Protein AF-A0A5D4GWQ6-F1 (afdb_monomer_lite)

Structure (mmCIF, N/CA/C/O backbone):
data_AF-A0A5D4GWQ6-F1
#
_entry.id   AF-A0A5D4GWQ6-F1
#
loop_
_atom_site.group_PDB
_atom_site.id
_atom_site.type_symbol
_atom_site.label_atom_id
_atom_site.label_alt_id
_atom_site.label_comp_id
_atom_site.label_asym_id
_atom_site.label_entity_id
_atom_site.label_seq_id
_atom_site.pdbx_PDB_ins_code
_atom_site.Cartn_x
_atom_site.Cartn_y
_atom_site.Cartn_z
_atom_site.occupancy
_atom_site.B_iso_or_equiv
_atom_site.auth_seq_id
_atom_site.auth_comp_id
_atom_site.auth_asym_id
_atom_site.auth_atom_id
_atom_site.pdbx_PDB_model_num
ATOM 1 N N . MET A 1 1 ? 19.859 -8.245 -35.240 1.00 48.62 1 MET A N 1
ATOM 2 C CA . MET A 1 1 ? 20.428 -7.071 -34.545 1.00 48.62 1 MET A CA 1
ATOM 3 C C . MET A 1 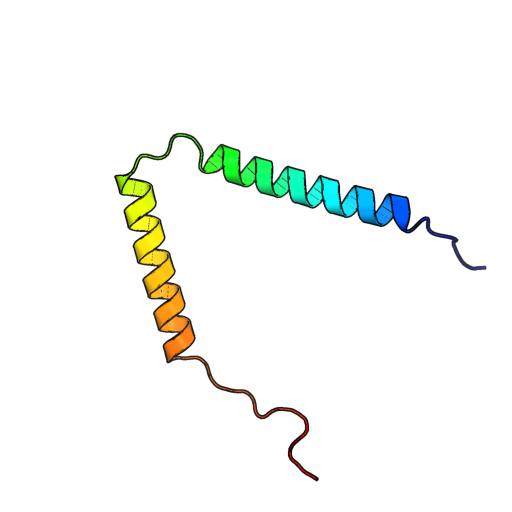1 ? 19.645 -6.919 -33.250 1.00 48.62 1 MET A C 1
ATOM 5 O O . MET A 1 1 ? 18.453 -6.668 -33.323 1.00 48.62 1 MET A O 1
ATOM 9 N N . GLY A 1 2 ? 20.236 -7.268 -32.105 1.00 72.25 2 GLY A N 1
ATOM 10 C CA . GLY A 1 2 ? 19.529 -7.306 -30.819 1.00 72.25 2 GLY A CA 1
ATOM 11 C C . GLY A 1 2 ? 19.737 -6.010 -30.048 1.00 72.25 2 GLY A C 1
ATOM 12 O O . GLY A 1 2 ? 20.870 -5.551 -29.925 1.00 72.25 2 GLY A O 1
ATOM 13 N N . GLU A 1 3 ? 18.660 -5.418 -29.546 1.00 81.19 3 GLU A N 1
ATOM 14 C CA . GLU A 1 3 ? 18.736 -4.210 -28.731 1.00 81.19 3 GLU A CA 1
ATOM 15 C C . GLU A 1 3 ? 19.230 -4.566 -27.320 1.00 81.19 3 GLU A C 1
ATOM 17 O O . GLU A 1 3 ? 18.599 -5.331 -26.587 1.00 81.19 3 GLU A O 1
ATOM 22 N N . ILE A 1 4 ? 20.404 -4.053 -26.944 1.00 84.19 4 ILE A N 1
ATOM 23 C CA . ILE A 1 4 ? 21.004 -4.304 -25.629 1.00 84.19 4 ILE A CA 1
ATOM 24 C C . ILE A 1 4 ? 20.301 -3.410 -24.605 1.00 84.19 4 ILE A C 1
ATOM 26 O O . ILE A 1 4 ? 20.591 -2.219 -24.486 1.00 84.19 4 ILE A O 1
ATOM 30 N N . VAL A 1 5 ? 19.375 -3.986 -23.839 1.00 85.81 5 VAL A N 1
ATOM 31 C CA . VAL A 1 5 ? 18.666 -3.269 -22.772 1.00 85.81 5 VAL A CA 1
ATOM 32 C C . VAL A 1 5 ? 19.410 -3.347 -21.440 1.00 85.81 5 VAL A C 1
ATOM 34 O O . VAL A 1 5 ? 19.820 -4.408 -20.971 1.00 85.81 5 VAL A O 1
ATOM 37 N N . ASN A 1 6 ? 19.538 -2.204 -20.765 1.00 92.25 6 ASN A N 1
ATOM 38 C CA . ASN A 1 6 ? 20.140 -2.149 -19.438 1.00 92.25 6 ASN A CA 1
ATOM 39 C C . ASN A 1 6 ? 19.129 -2.574 -18.355 1.00 92.25 6 ASN A C 1
ATOM 41 O O . ASN A 1 6 ? 18.291 -1.785 -17.901 1.00 92.25 6 ASN A O 1
ATOM 45 N N . LEU A 1 7 ? 19.253 -3.819 -17.890 1.00 92.88 7 LEU A N 1
ATOM 46 C CA . LEU A 1 7 ? 18.373 -4.395 -16.869 1.00 92.88 7 LEU A CA 1
ATOM 47 C C . LEU A 1 7 ? 18.422 -3.655 -15.523 1.00 92.88 7 LEU A C 1
ATOM 49 O O . LEU A 1 7 ? 17.405 -3.590 -14.832 1.00 92.88 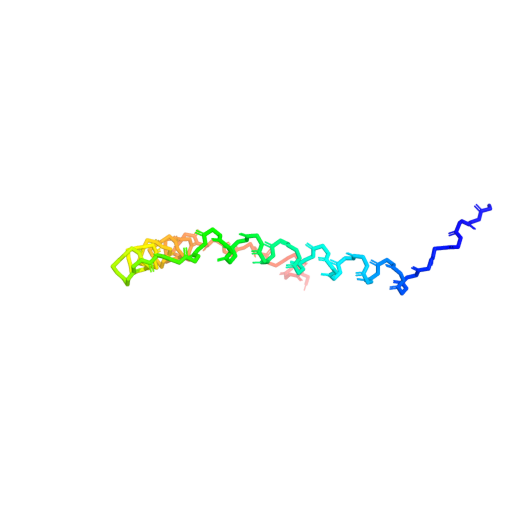7 LEU A O 1
ATOM 53 N N . ARG A 1 8 ? 19.559 -3.055 -15.141 1.00 95.00 8 ARG A N 1
ATOM 54 C CA . ARG A 1 8 ? 19.664 -2.262 -13.901 1.00 95.00 8 ARG A CA 1
ATOM 55 C C . ARG A 1 8 ? 18.748 -1.043 -13.967 1.00 95.00 8 ARG A C 1
ATOM 57 O O . ARG A 1 8 ? 18.018 -0.767 -13.015 1.00 95.00 8 ARG A O 1
ATOM 64 N N . MET A 1 9 ? 18.753 -0.336 -15.095 1.00 93.69 9 MET A N 1
ATOM 65 C CA . MET A 1 9 ? 17.886 0.826 -15.298 1.00 93.69 9 MET A CA 1
ATOM 66 C C . MET A 1 9 ? 16.413 0.427 -15.378 1.00 93.69 9 MET A C 1
ATOM 68 O O . MET A 1 9 ? 15.576 1.105 -14.781 1.00 93.69 9 MET A O 1
ATOM 72 N N . ALA A 1 10 ? 16.100 -0.693 -16.034 1.00 94.25 10 ALA A N 1
ATOM 73 C CA . ALA A 1 10 ? 14.741 -1.228 -16.086 1.00 94.25 10 ALA A CA 1
ATOM 74 C C . ALA A 1 10 ? 14.204 -1.575 -14.685 1.00 94.25 10 ALA A C 1
ATOM 76 O O . ALA A 1 10 ? 13.123 -1.123 -14.306 1.00 94.25 10 ALA A O 1
ATOM 77 N N . ARG A 1 11 ? 14.990 -2.291 -13.868 1.00 95.69 11 ARG A N 1
ATOM 78 C CA . ARG A 1 11 ? 14.627 -2.616 -12.476 1.00 95.69 11 ARG A CA 1
ATOM 79 C C . ARG A 1 11 ? 14.436 -1.360 -11.632 1.00 95.69 11 ARG A C 1
ATOM 81 O O . ARG A 1 11 ? 13.440 -1.255 -10.926 1.00 95.69 11 ARG A O 1
ATOM 88 N N . LYS A 1 12 ? 15.334 -0.376 -11.754 1.00 96.50 12 LYS A N 1
ATOM 89 C CA . LYS A 1 12 ? 15.221 0.897 -11.024 1.00 96.50 12 LYS A CA 1
ATOM 90 C C . LYS A 1 12 ? 13.956 1.666 -11.408 1.00 96.50 12 LYS A C 1
ATOM 92 O O . LYS A 1 12 ? 13.306 2.235 -10.542 1.00 96.50 12 LYS A O 1
ATOM 97 N N . ARG A 1 13 ? 13.591 1.692 -12.695 1.00 95.25 13 ARG A N 1
ATOM 98 C CA . ARG A 1 13 ? 12.330 2.301 -13.155 1.00 95.25 13 ARG A CA 1
ATOM 99 C C . ARG A 1 13 ? 11.118 1.582 -12.567 1.00 95.25 13 ARG A C 1
ATOM 101 O O . ARG A 1 13 ? 10.233 2.255 -12.056 1.00 95.25 13 ARG A O 1
ATOM 108 N N . LYS A 1 14 ? 11.115 0.243 -12.574 1.00 95.06 14 LYS A N 1
ATOM 109 C CA . LYS A 1 14 ? 10.040 -0.554 -11.966 1.00 95.06 14 LYS A CA 1
ATOM 110 C C . LYS A 1 14 ? 9.890 -0.261 -10.471 1.00 95.06 14 LYS A C 1
ATOM 112 O O . LYS A 1 14 ? 8.773 -0.023 -10.035 1.00 95.06 14 LYS A O 1
ATOM 117 N N . ALA A 1 15 ? 10.997 -0.234 -9.728 1.00 96.62 15 ALA A N 1
ATOM 118 C CA . ALA A 1 15 ? 10.989 0.069 -8.298 1.00 96.62 15 ALA A CA 1
ATOM 119 C C . ALA A 1 15 ? 10.401 1.461 -8.023 1.00 96.62 15 ALA A C 1
ATOM 121 O O . ALA A 1 15 ? 9.423 1.569 -7.297 1.00 96.62 15 ALA A O 1
ATOM 12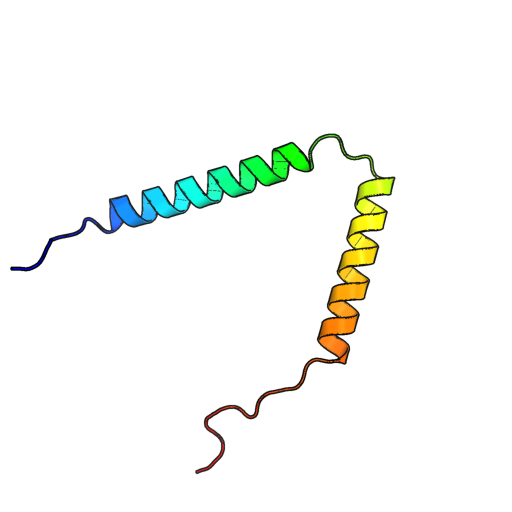2 N N . ARG A 1 16 ? 10.885 2.506 -8.714 1.00 96.00 16 ARG A N 1
ATOM 123 C CA . ARG A 1 16 ? 10.329 3.862 -8.553 1.00 96.00 16 ARG A CA 1
ATOM 124 C C . ARG A 1 16 ? 8.832 3.931 -8.854 1.00 96.00 16 ARG A C 1
ATOM 126 O O . ARG A 1 16 ? 8.095 4.562 -8.114 1.00 96.00 16 ARG A O 1
ATOM 133 N N . ALA A 1 17 ? 8.377 3.260 -9.911 1.00 95.62 17 ALA A N 1
ATOM 134 C CA . ALA A 1 17 ? 6.958 3.230 -10.252 1.00 95.62 17 ALA A CA 1
ATOM 135 C C . ALA A 1 17 ? 6.110 2.506 -9.188 1.00 95.62 1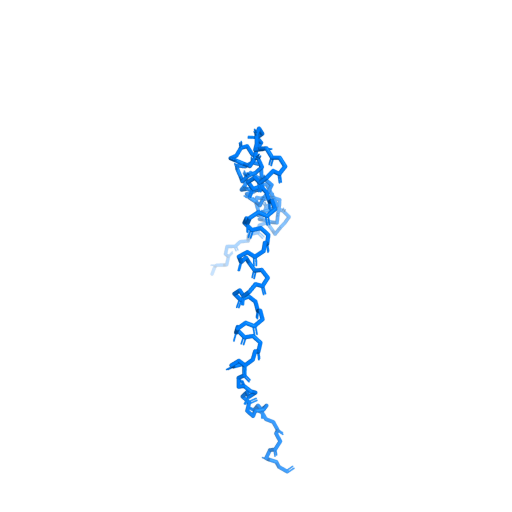7 ALA A C 1
ATOM 137 O O . ALA A 1 17 ? 4.952 2.858 -8.985 1.00 95.62 17 ALA A O 1
ATOM 138 N N . GLN A 1 18 ? 6.659 1.488 -8.517 1.00 94.94 18 GLN A N 1
ATOM 139 C CA . GLN A 1 18 ? 5.995 0.831 -7.386 1.00 94.94 18 GLN A CA 1
ATOM 140 C C . GLN A 1 18 ? 5.931 1.761 -6.171 1.00 94.94 18 GLN A C 1
ATOM 142 O O . GLN A 1 18 ? 4.862 1.900 -5.579 1.00 94.94 18 GLN A O 1
ATOM 147 N N . ASP A 1 19 ? 7.029 2.450 -5.860 1.00 94.81 19 ASP A N 1
ATOM 148 C CA . ASP A 1 19 ? 7.096 3.405 -4.750 1.00 94.81 19 ASP A CA 1
ATOM 149 C C . ASP A 1 19 ? 6.123 4.578 -4.953 1.00 94.81 19 ASP A C 1
ATOM 151 O O . ASP A 1 19 ? 5.420 4.975 -4.026 1.00 94.81 19 ASP A O 1
ATOM 155 N N . GLU A 1 20 ? 6.022 5.108 -6.176 1.00 94.38 20 GLU A N 1
ATOM 156 C CA . GLU A 1 20 ? 5.079 6.177 -6.530 1.00 94.38 20 GLU A CA 1
ATOM 157 C C . GLU A 1 20 ? 3.618 5.740 -6.367 1.00 94.38 20 GLU A C 1
ATOM 159 O O . GLU A 1 20 ? 2.809 6.497 -5.825 1.00 94.38 20 GLU A O 1
ATOM 164 N N . LYS A 1 21 ? 3.281 4.511 -6.778 1.00 94.44 21 LYS A N 1
ATOM 165 C CA . LYS A 1 21 ? 1.940 3.940 -6.573 1.00 94.44 21 LYS A CA 1
ATOM 166 C C . LYS A 1 21 ? 1.614 3.805 -5.089 1.00 94.44 21 LYS A C 1
ATOM 168 O O . LYS A 1 21 ? 0.584 4.313 -4.653 1.00 94.44 21 LYS A O 1
ATOM 173 N N . ALA A 1 22 ? 2.524 3.217 -4.312 1.00 92.88 22 ALA A N 1
ATOM 174 C CA . ALA A 1 22 ? 2.358 3.071 -2.868 1.00 92.88 22 ALA A CA 1
ATOM 175 C C . ALA A 1 22 ? 2.225 4.437 -2.172 1.00 92.88 22 ALA A C 1
ATOM 177 O O . ALA A 1 22 ? 1.389 4.622 -1.290 1.00 92.88 22 ALA A O 1
ATOM 178 N N . ALA A 1 23 ? 3.006 5.434 -2.595 1.00 92.75 23 ALA A N 1
ATOM 179 C CA . ALA A 1 23 ? 2.888 6.794 -2.084 1.00 92.75 23 ALA A CA 1
ATOM 180 C C . ALA A 1 23 ? 1.535 7.433 -2.439 1.00 92.75 23 ALA A C 1
ATOM 182 O O . ALA A 1 23 ? 0.982 8.162 -1.617 1.00 92.75 23 ALA A O 1
ATOM 183 N N . GLY A 1 24 ? 0.998 7.179 -3.635 1.00 93.06 24 GLY A N 1
ATOM 184 C CA . GLY A 1 24 ? -0.337 7.626 -4.039 1.00 93.06 24 GLY A CA 1
ATOM 185 C C . GLY A 1 24 ? -1.435 7.024 -3.164 1.00 93.06 24 GLY A C 1
ATOM 186 O O . GLY A 1 24 ? -2.252 7.757 -2.609 1.00 93.06 24 GLY A O 1
ATOM 187 N N . GLU A 1 25 ? -1.402 5.708 -2.962 1.00 90.88 25 GLU A N 1
ATOM 188 C CA . GLU A 1 25 ? -2.331 4.997 -2.078 1.00 90.88 25 GLU A CA 1
ATOM 189 C C . GLU A 1 25 ? -2.250 5.525 -0.641 1.00 90.88 25 GLU A C 1
ATOM 191 O O . GLU A 1 25 ? -3.265 5.894 -0.054 1.00 90.88 25 GLU A O 1
ATOM 196 N N . ASN A 1 26 ? -1.042 5.673 -0.096 1.00 90.56 26 ASN A N 1
ATOM 197 C CA . ASN A 1 26 ? -0.846 6.194 1.255 1.00 90.56 26 ASN A CA 1
ATOM 198 C C . ASN A 1 26 ? -1.379 7.622 1.420 1.00 90.56 26 ASN A C 1
ATOM 200 O O . ASN A 1 26 ? -1.960 7.928 2.459 1.00 90.56 26 ASN A O 1
ATOM 204 N N . ARG A 1 27 ? -1.242 8.489 0.407 1.00 92.38 27 ARG A N 1
ATOM 205 C CA . ARG A 1 27 ? -1.841 9.836 0.430 1.00 92.38 27 ARG A CA 1
ATOM 206 C C . ARG A 1 27 ? -3.367 9.785 0.478 1.00 92.38 27 ARG A C 1
ATOM 208 O O . ARG A 1 27 ? -3.954 10.563 1.218 1.00 92.38 27 ARG A O 1
ATOM 215 N N . LEU A 1 28 ? -3.997 8.872 -0.264 1.00 87.56 28 LEU A N 1
ATOM 216 C CA . LEU A 1 28 ? -5.456 8.683 -0.246 1.00 87.56 28 LEU A CA 1
ATOM 217 C C . LEU A 1 28 ? -5.963 8.103 1.083 1.00 87.56 28 LEU A C 1
ATOM 219 O O . LEU A 1 28 ? -7.091 8.369 1.498 1.00 87.56 28 LEU A O 1
ATOM 223 N N . LEU A 1 29 ? -5.146 7.277 1.738 1.00 88.06 29 LEU A N 1
ATOM 224 C CA . LEU A 1 29 ? -5.467 6.665 3.029 1.00 88.06 29 LEU A CA 1
ATOM 225 C C . LEU A 1 29 ? -5.165 7.585 4.220 1.00 88.06 29 LEU A C 1
ATOM 227 O O . LEU A 1 29 ? -5.704 7.373 5.311 1.00 88.06 29 LEU A O 1
ATOM 231 N N . HIS A 1 30 ? -4.302 8.582 4.037 1.00 89.62 30 HIS A N 1
ATOM 232 C CA . HIS A 1 30 ? -3.913 9.512 5.086 1.00 89.62 30 HIS A CA 1
ATOM 233 C C . HIS A 1 30 ? -5.113 10.338 5.574 1.00 89.62 30 HIS A C 1
ATOM 235 O O . HIS A 1 30 ? -5.973 10.739 4.797 1.00 89.62 30 HIS A O 1
ATOM 241 N N . GLY A 1 31 ? -5.176 10.603 6.881 1.00 88.12 31 GLY A N 1
ATOM 242 C CA . GLY A 1 31 ? -6.259 11.384 7.493 1.00 88.12 31 GLY A CA 1
ATOM 243 C C . GLY A 1 31 ? -7.541 10.602 7.803 1.00 88.12 31 GLY A C 1
ATOM 244 O O . GLY A 1 31 ? -8.437 11.160 8.430 1.00 88.12 31 GLY A O 1
ATOM 245 N N . ARG A 1 32 ? -7.631 9.313 7.446 1.00 89.44 32 ARG A N 1
ATOM 246 C CA . ARG A 1 32 ? -8.775 8.466 7.824 1.00 89.44 32 ARG A CA 1
ATOM 247 C C . ARG A 1 32 ? -8.841 8.233 9.332 1.00 89.44 32 ARG A C 1
ATOM 249 O O . ARG A 1 32 ? -7.844 7.899 9.984 1.00 89.44 32 ARG A O 1
ATOM 256 N N . SER A 1 33 ? -10.046 8.325 9.881 1.00 89.19 33 SER A N 1
ATOM 257 C CA . SER A 1 33 ? -10.325 8.043 11.286 1.00 89.19 33 SER A CA 1
ATOM 258 C C . SER A 1 33 ? -10.112 6.559 11.628 1.00 89.19 33 SER A C 1
ATOM 260 O O . SER A 1 33 ? -9.955 5.684 10.769 1.00 89.19 33 SER A O 1
ATOM 262 N N . LYS A 1 34 ? -10.076 6.230 12.925 1.00 87.88 34 LYS A N 1
ATOM 263 C CA . LYS A 1 34 ? -9.984 4.828 13.375 1.00 87.88 34 LYS A CA 1
ATOM 264 C C . LYS A 1 34 ? -11.237 4.023 13.000 1.00 87.88 34 LYS A C 1
ATOM 266 O O . LYS A 1 34 ? -11.104 2.855 12.645 1.00 87.88 34 LYS A O 1
ATOM 271 N N . ALA A 1 35 ? -12.417 4.642 13.065 1.00 90.12 35 ALA A N 1
ATOM 272 C CA . ALA A 1 35 ? -13.688 3.991 12.759 1.00 90.12 35 ALA A CA 1
ATOM 273 C C . ALA A 1 35 ? -13.763 3.574 11.284 1.00 90.12 35 ALA A C 1
ATOM 275 O O . ALA A 1 35 ? -13.985 2.402 10.997 1.00 90.12 35 ALA A O 1
ATOM 276 N N . GLU A 1 36 ? -13.460 4.491 10.361 1.00 88.62 36 GLU A N 1
ATOM 277 C CA . GLU A 1 36 ? -13.454 4.213 8.917 1.00 88.62 36 GLU 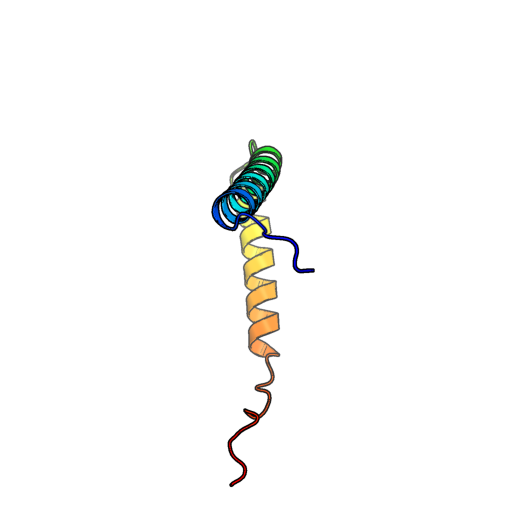A CA 1
ATOM 278 C C . GLU A 1 36 ? -12.476 3.089 8.561 1.00 88.62 36 GLU A C 1
ATOM 280 O O . GLU A 1 36 ? -12.835 2.143 7.864 1.00 88.62 36 GLU A O 1
ATOM 285 N N . ARG A 1 37 ? -11.253 3.128 9.112 1.00 89.62 37 ARG A N 1
ATOM 286 C CA . ARG A 1 37 ? -10.268 2.051 8.914 1.00 89.62 37 ARG A CA 1
ATOM 287 C C . ARG A 1 37 ? -10.775 0.697 9.417 1.00 89.62 37 ARG A C 1
ATOM 289 O O . ARG A 1 37 ? -10.506 -0.322 8.786 1.00 89.62 37 ARG A O 1
ATOM 296 N N . SER A 1 38 ? -11.489 0.674 10.542 1.00 90.50 38 SER A N 1
ATOM 297 C CA . SER A 1 38 ? -12.040 -0.557 11.119 1.00 90.50 38 SER A CA 1
ATOM 298 C C . SER A 1 38 ? -13.156 -1.153 10.264 1.00 90.50 38 SER A C 1
ATOM 300 O O . SER A 1 38 ? -13.210 -2.375 10.112 1.00 90.50 38 SER A O 1
ATOM 302 N N . VAL A 1 39 ? -14.027 -0.309 9.705 1.00 92.94 39 VAL A N 1
ATOM 303 C CA . VAL A 1 39 ? -15.109 -0.740 8.809 1.00 92.94 39 VAL A CA 1
ATOM 304 C C . VAL A 1 39 ? -14.516 -1.371 7.555 1.00 92.94 39 VAL A C 1
ATOM 306 O O . VAL A 1 39 ? -14.751 -2.553 7.319 1.00 92.94 39 VAL A O 1
ATOM 309 N N . THR A 1 40 ? -13.632 -0.657 6.850 1.00 90.56 40 THR A N 1
ATOM 310 C CA . THR A 1 40 ? -12.975 -1.183 5.642 1.00 90.56 40 THR A CA 1
ATOM 311 C C . THR A 1 40 ? -12.200 -2.472 5.919 1.00 90.56 40 THR A C 1
ATOM 313 O O . THR A 1 40 ? -12.254 -3.413 5.134 1.00 90.56 40 THR A O 1
ATOM 316 N N . LYS A 1 41 ? -11.502 -2.570 7.061 1.00 91.44 41 LYS A N 1
ATOM 317 C CA . LYS A 1 41 ? -10.808 -3.809 7.443 1.00 91.44 41 LYS A CA 1
ATOM 318 C C . LYS A 1 41 ? -11.784 -4.977 7.613 1.00 91.44 41 LYS A C 1
ATOM 320 O O . LYS A 1 41 ? -11.495 -6.076 7.154 1.00 91.44 41 LYS A O 1
ATOM 325 N N . SER A 1 42 ? -12.918 -4.740 8.267 1.00 93.25 42 SER A N 1
ATOM 326 C CA . SER A 1 42 ? -13.934 -5.771 8.504 1.00 93.25 42 SER A CA 1
ATOM 327 C C . SER A 1 42 ? -14.593 -6.221 7.198 1.00 93.25 42 SER A C 1
ATOM 329 O O . SER A 1 42 ? -14.856 -7.407 7.018 1.00 93.25 42 SER A O 1
ATOM 331 N N . GLU A 1 43 ? -14.833 -5.290 6.275 1.00 94.31 43 GLU A N 1
ATOM 332 C CA . GLU A 1 43 ? -15.348 -5.583 4.933 1.00 94.31 43 GLU A CA 1
ATOM 333 C C . GLU A 1 43 ? -14.363 -6.437 4.132 1.00 94.31 43 GLU A C 1
ATOM 335 O O . GLU A 1 43 ? -14.749 -7.486 3.618 1.00 94.31 43 GLU A O 1
ATOM 340 N N . ASN A 1 44 ? -13.082 -6.054 4.110 1.00 93.50 44 ASN A N 1
ATOM 341 C CA . ASN A 1 44 ? -12.038 -6.813 3.421 1.00 93.50 44 ASN A CA 1
ATOM 342 C C . ASN A 1 44 ? -11.899 -8.230 3.988 1.00 93.50 44 ASN A C 1
ATOM 344 O O . ASN A 1 44 ? -11.851 -9.186 3.226 1.00 93.50 44 ASN A O 1
ATOM 348 N N . GLN A 1 45 ? -11.914 -8.386 5.315 1.00 93.62 45 GLN A N 1
ATOM 349 C CA . GLN A 1 45 ? -11.842 -9.704 5.954 1.00 93.62 45 GLN A CA 1
ATOM 350 C C . GLN A 1 45 ? -13.034 -10.598 5.600 1.00 93.62 45 GLN A C 1
ATOM 352 O O . GLN A 1 45 ? -12.866 -11.796 5.391 1.00 93.62 45 GLN A O 1
ATOM 357 N N . ARG A 1 46 ? -14.246 -10.034 5.520 1.00 94.38 46 ARG A N 1
ATOM 358 C CA . ARG A 1 46 ? -15.435 -10.783 5.084 1.00 94.38 46 ARG A CA 1
ATOM 359 C C . ARG A 1 46 ? -15.323 -11.200 3.623 1.00 94.38 46 ARG A C 1
ATOM 361 O O . ARG A 1 46 ? -15.678 -12.329 3.301 1.00 94.38 46 ARG A O 1
ATOM 368 N N . ALA A 1 47 ? -14.832 -10.310 2.761 1.00 93.56 47 ALA A N 1
ATOM 369 C CA . ALA A 1 47 ? -14.611 -10.612 1.353 1.00 93.56 47 ALA A CA 1
ATOM 370 C C . ALA A 1 47 ? -13.558 -11.717 1.181 1.00 93.56 47 ALA A C 1
ATOM 372 O O . ALA A 1 47 ? -13.816 -12.694 0.486 1.00 93.56 47 ALA A O 1
ATOM 373 N N . GLU A 1 48 ? -12.419 -11.614 1.869 1.00 93.19 48 GLU A N 1
ATOM 374 C CA . GLU A 1 48 ? -11.381 -12.652 1.896 1.00 93.19 48 GLU A CA 1
ATOM 375 C C . GLU A 1 48 ? -11.952 -13.990 2.373 1.00 93.19 48 GLU A C 1
ATOM 377 O O . GLU A 1 48 ? -11.820 -14.989 1.675 1.00 93.19 48 GLU A O 1
ATOM 382 N N . ALA A 1 49 ? -12.670 -14.012 3.499 1.00 92.44 49 ALA A N 1
ATOM 383 C CA . ALA A 1 49 ? -13.287 -15.232 4.013 1.00 92.44 49 ALA A CA 1
ATOM 384 C C . ALA A 1 49 ? -14.297 -15.848 3.029 1.00 92.44 49 ALA A C 1
ATOM 386 O O . ALA A 1 49 ? -14.334 -17.068 2.875 1.00 92.44 49 ALA A O 1
ATOM 387 N N . ALA A 1 50 ? -15.091 -15.028 2.334 1.00 92.69 50 ALA A N 1
ATOM 388 C CA . ALA A 1 50 ? -16.000 -15.505 1.295 1.00 92.69 50 ALA A CA 1
ATOM 389 C C . ALA A 1 50 ? -15.236 -16.085 0.092 1.00 92.69 50 ALA A C 1
ATOM 391 O O . ALA A 1 50 ? -15.611 -17.135 -0.428 1.00 92.69 50 ALA A O 1
ATOM 392 N N . HIS A 1 51 ? -14.145 -15.441 -0.332 1.00 91.25 51 HIS A N 1
ATOM 393 C CA . HIS A 1 51 ? -13.286 -15.956 -1.396 1.00 91.25 51 HIS A CA 1
ATOM 394 C C . HIS A 1 51 ? -12.631 -17.286 -1.016 1.00 91.25 51 HIS A C 1
ATOM 396 O O . HIS A 1 51 ? -12.637 -18.203 -1.833 1.00 91.25 51 HIS A O 1
ATOM 402 N N . GLU A 1 52 ? -12.126 -17.417 0.212 1.00 89.62 52 GLU A N 1
ATOM 403 C CA . GLU A 1 52 ? -11.563 -18.670 0.724 1.00 89.62 52 GLU A CA 1
ATOM 404 C C . GLU A 1 52 ? -12.614 -19.780 0.796 1.00 89.62 52 GLU A C 1
ATOM 406 O O . GLU A 1 52 ? -12.375 -20.883 0.315 1.00 89.62 52 GLU A O 1
ATOM 411 N N . ALA A 1 53 ? -13.805 -19.488 1.325 1.00 89.50 53 ALA A N 1
ATOM 412 C CA . ALA A 1 53 ? -14.885 -20.470 1.436 1.00 89.50 53 ALA A CA 1
ATOM 413 C C . ALA A 1 53 ? -15.360 -21.002 0.072 1.00 89.50 53 ALA A C 1
ATOM 415 O O . ALA A 1 53 ? -15.849 -22.126 -0.027 1.00 89.50 53 ALA A O 1
ATOM 416 N N . HIS A 1 54 ? -15.222 -20.198 -0.984 1.00 89.50 54 HIS A N 1
ATOM 417 C CA . HIS A 1 54 ? -15.568 -20.575 -2.354 1.00 89.50 54 HIS A CA 1
ATOM 418 C C . HIS A 1 54 ? -14.355 -20.952 -3.208 1.00 89.50 54 HIS A C 1
ATOM 420 O O . HIS A 1 54 ? -14.505 -21.182 -4.415 1.00 89.50 54 HIS A O 1
ATOM 426 N N . ARG A 1 55 ? -13.159 -21.028 -2.614 1.00 86.69 55 ARG A N 1
ATOM 427 C CA . ARG A 1 55 ? -11.944 -21.409 -3.324 1.00 86.69 55 ARG A CA 1
ATOM 428 C C . ARG A 1 55 ? -12.084 -22.860 -3.773 1.00 86.69 55 ARG A C 1
ATOM 430 O O . ARG A 1 55 ? -12.207 -23.775 -2.968 1.00 86.69 55 ARG A O 1
ATOM 437 N N . ARG A 1 56 ? -12.072 -23.065 -5.088 1.00 84.75 56 ARG A N 1
ATOM 438 C CA . ARG A 1 56 ? -11.974 -24.394 -5.689 1.00 84.75 56 ARG A CA 1
ATOM 439 C C . ARG A 1 56 ? -10.512 -24.653 -5.990 1.00 84.75 56 ARG A C 1
ATOM 441 O O . ARG A 1 56 ? -9.896 -23.876 -6.719 1.00 84.75 56 ARG A O 1
ATOM 448 N N . GLU A 1 57 ? -9.973 -25.728 -5.439 1.00 78.00 57 GLU A N 1
ATOM 449 C CA . GLU A 1 57 ? -8.672 -26.226 -5.861 1.00 78.00 57 GLU A CA 1
ATOM 450 C C . GLU A 1 57 ? -8.802 -26.669 -7.320 1.00 78.00 57 GLU A C 1
ATOM 452 O O . GLU A 1 57 ? -9.653 -27.487 -7.679 1.00 78.00 57 GLU A O 1
ATOM 457 N N . ARG A 1 58 ? -8.017 -26.045 -8.199 1.00 71.25 58 ARG A N 1
ATOM 458 C CA . ARG A 1 58 ? -7.822 -26.584 -9.540 1.00 71.25 58 ARG A CA 1
ATOM 459 C C . ARG A 1 58 ? -6.960 -27.834 -9.354 1.00 71.25 58 ARG A C 1
ATOM 461 O O . ARG A 1 58 ? -5.966 -27.713 -8.644 1.00 71.25 58 ARG A O 1
ATOM 468 N N . PRO A 1 59 ? -7.294 -28.988 -9.961 1.00 62.41 59 PRO A N 1
ATOM 469 C CA . PRO A 1 59 ? -6.364 -30.108 -9.961 1.00 62.41 59 PRO A CA 1
ATOM 470 C C . PRO A 1 59 ? -5.031 -29.602 -10.513 1.00 62.41 59 PRO A C 1
ATOM 472 O O . PRO A 1 59 ? -5.000 -28.957 -11.571 1.00 62.41 59 PRO A O 1
ATOM 475 N N . GLU A 1 60 ? -3.964 -29.807 -9.744 1.00 63.34 60 GLU A N 1
ATOM 476 C CA . GLU A 1 60 ? -2.605 -29.493 -10.166 1.00 63.34 60 GLU A CA 1
ATOM 477 C C . GLU A 1 60 ? -2.387 -30.127 -11.550 1.00 63.34 60 GLU A C 1
ATOM 479 O O . GLU A 1 60 ? -2.670 -31.317 -11.729 1.00 63.34 60 GLU A O 1
ATOM 484 N N . PRO A 1 61 ? -1.947 -29.369 -12.571 1.00 58.34 61 PRO A N 1
ATOM 485 C CA . PRO A 1 61 ? -1.613 -29.946 -13.864 1.00 58.34 61 PRO A CA 1
ATOM 486 C C . PRO A 1 61 ? -0.325 -30.771 -13.711 1.00 58.34 61 PRO A C 1
ATOM 488 O O . PRO A 1 61 ? 0.763 -30.295 -14.031 1.00 58.34 61 PRO A O 1
ATOM 491 N N . GLY A 1 62 ? -0.441 -31.989 -13.177 1.00 60.16 62 GLY A N 1
ATOM 492 C CA . GLY A 1 62 ? 0.709 -32.846 -12.889 1.00 60.16 62 GLY A CA 1
ATOM 493 C C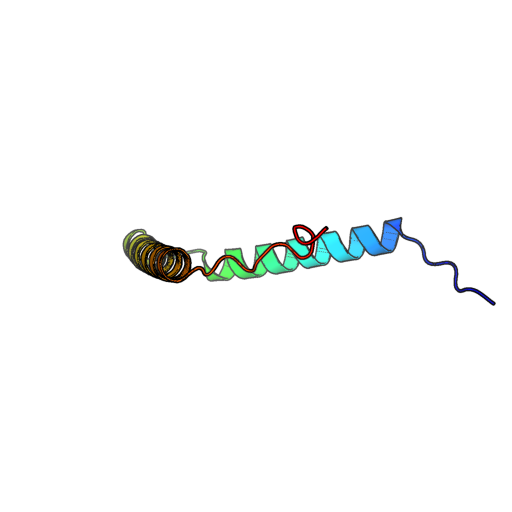 . GLY A 1 62 ? 0.441 -34.192 -12.205 1.00 60.16 62 GLY A C 1
ATOM 494 O O . GLY A 1 62 ? 1.337 -35.025 -12.241 1.00 60.16 62 GLY A O 1
ATOM 495 N N . GLU A 1 63 ? -0.745 -34.451 -11.645 1.00 60.56 63 GLU A N 1
ATOM 496 C CA . GLU A 1 63 ? -1.061 -35.718 -10.942 1.00 60.56 63 GLU A CA 1
ATOM 497 C C . GLU A 1 63 ? -1.861 -36.733 -11.784 1.00 60.56 63 GLU A C 1
ATOM 499 O O . GLU A 1 63 ? -2.629 -37.525 -11.258 1.00 60.56 63 GLU A O 1
ATOM 504 N N . ASP A 1 64 ? -1.640 -36.748 -13.100 1.00 57.34 64 ASP A N 1
ATOM 505 C CA . ASP A 1 64 ? -2.057 -37.848 -13.983 1.00 57.34 64 ASP A CA 1
ATOM 506 C C . ASP A 1 64 ? -0.832 -38.376 -14.749 1.00 57.34 64 ASP A C 1
ATOM 508 O O . ASP A 1 64 ? -0.666 -38.055 -15.929 1.00 57.34 64 ASP A O 1
ATOM 512 N N . ARG A 1 65 ? 0.046 -39.142 -14.080 1.00 50.03 65 ARG A N 1
ATOM 513 C CA . ARG A 1 65 ? 0.907 -40.195 -14.669 1.00 50.03 65 ARG A CA 1
ATOM 514 C C . ARG A 1 65 ? 1.339 -41.220 -13.631 1.00 50.03 65 ARG A C 1
ATOM 516 O O . ARG A 1 65 ? 1.874 -40.796 -12.587 1.00 50.03 65 ARG A O 1
#

Radius of gyration: 20.86 Å; chains: 1; bounding box: 37×52×48 Å

InterPro domains:
  IPR025227 Protein of unknown function DUF4169 [PF13770] (2-56)

Foldseek 3Di:
DDDDDDVVVVVVVVVVVVVVVVVVVVVVVPPDDPVVVVVVVVVVVVVVVVCVVPDDDDPDPPPPD

Secondary structure (DSSP, 8-state):
------HHHHHHHHHHHHHHHHHHHHHHHTT--HHHHHHHHHHHHHHHHHHHHTPPPPPPTT---

pLDDT: mean 86.6, std 12.03, range [48.62, 96.62]

Organism: NCBI:txid2682781

Sequence (65 aa):
MGEIVNLRMARKRKARAQDEKAAGENRLLHGRSKAERSVTKSENQRAEAAHEAHRRERPEPGEDR